Protein AF-A0A9Y2MTI7-F1 (afdb_monomer_lite)

Structure (mmCIF, N/CA/C/O backbone):
data_AF-A0A9Y2MTI7-F1
#
_entry.id   AF-A0A9Y2MTI7-F1
#
loop_
_atom_site.group_PDB
_atom_site.id
_atom_site.type_symbol
_atom_site.label_atom_id
_atom_site.label_alt_id
_atom_site.label_comp_id
_atom_site.label_asym_id
_atom_site.label_entity_id
_atom_site.label_seq_id
_atom_site.pdbx_PDB_ins_code
_atom_site.Cartn_x
_atom_site.Cartn_y
_atom_site.Cartn_z
_atom_site.occupancy
_atom_site.B_iso_or_equiv
_atom_site.auth_seq_id
_atom_site.auth_comp_id
_atom_site.auth_asym_id
_atom_site.auth_atom_id
_atom_site.pdbx_PDB_model_num
ATOM 1 N N . MET A 1 1 ? -3.995 -12.397 24.553 1.00 39.66 1 MET A N 1
ATOM 2 C CA . MET A 1 1 ? -5.142 -13.061 23.900 1.00 39.66 1 MET A CA 1
ATOM 3 C C . MET A 1 1 ? -6.318 -12.110 24.059 1.00 39.66 1 MET A C 1
ATOM 5 O O . MET A 1 1 ? -6.746 -11.915 25.188 1.00 39.66 1 MET A O 1
ATOM 9 N N . ASN A 1 2 ? -6.716 -11.393 23.003 1.00 56.75 2 ASN A N 1
ATOM 10 C CA . ASN A 1 2 ? -7.795 -10.402 23.106 1.00 56.75 2 ASN A CA 1
ATOM 11 C C . ASN A 1 2 ? -9.128 -11.135 23.289 1.00 56.75 2 ASN A C 1
ATOM 13 O O . ASN A 1 2 ? -9.400 -12.092 22.565 1.00 56.75 2 ASN A O 1
ATOM 17 N N . ALA A 1 3 ? -9.915 -10.721 24.282 1.00 67.25 3 ALA A N 1
ATOM 18 C CA . ALA A 1 3 ? -11.252 -11.258 24.501 1.00 67.25 3 ALA A CA 1
ATOM 19 C C . ALA A 1 3 ? -12.142 -10.971 23.276 1.00 67.25 3 ALA A C 1
ATOM 21 O O . ALA A 1 3 ? -11.923 -9.962 22.596 1.00 67.25 3 ALA A O 1
ATOM 22 N N . PRO A 1 4 ? -13.126 -11.837 22.965 1.00 75.06 4 PRO A N 1
ATOM 23 C CA . PRO A 1 4 ? -14.078 -11.547 21.903 1.00 75.06 4 PRO A CA 1
ATOM 24 C C . PRO A 1 4 ? -14.823 -10.255 22.247 1.00 75.06 4 PRO A C 1
ATOM 26 O O . PRO A 1 4 ? -15.429 -10.149 23.310 1.00 75.06 4 PRO A O 1
ATOM 29 N N . VAL A 1 5 ? -14.749 -9.272 21.351 1.00 83.19 5 VAL A N 1
ATOM 30 C CA . VAL A 1 5 ? -15.465 -8.003 21.497 1.00 83.19 5 VAL A CA 1
ATOM 31 C C . VAL A 1 5 ? -16.965 -8.290 21.436 1.00 83.19 5 VAL A C 1
ATOM 33 O O . VAL A 1 5 ? -17.440 -8.900 20.475 1.00 83.19 5 VAL A O 1
ATOM 36 N N . THR A 1 6 ? -17.711 -7.874 22.458 1.00 90.25 6 THR A N 1
ATOM 37 C CA . THR A 1 6 ? -19.165 -8.062 22.515 1.00 90.25 6 THR A CA 1
ATOM 38 C C . THR A 1 6 ? -19.901 -6.899 21.843 1.00 90.25 6 THR A C 1
ATOM 40 O O . THR A 1 6 ? -19.341 -5.823 21.627 1.00 90.25 6 THR A O 1
ATOM 43 N N . GLN A 1 7 ? -21.185 -7.080 21.513 1.00 87.44 7 GLN A N 1
ATOM 44 C CA . GLN A 1 7 ? -21.997 -5.985 20.958 1.00 87.44 7 GLN A CA 1
ATOM 45 C C . GLN A 1 7 ? -22.103 -4.804 21.938 1.00 87.44 7 GLN A C 1
ATOM 47 O O . GLN A 1 7 ? -22.038 -3.651 21.518 1.00 87.44 7 GLN A O 1
ATOM 52 N N . GLN A 1 8 ? -22.189 -5.086 23.243 1.00 88.75 8 GLN A N 1
ATOM 53 C CA . GLN A 1 8 ? -22.227 -4.054 24.282 1.00 88.75 8 GLN A CA 1
ATOM 54 C C . GLN A 1 8 ? -20.936 -3.223 24.303 1.00 88.75 8 GLN A C 1
ATOM 56 O O . GLN A 1 8 ? -20.995 -2.005 24.467 1.00 88.75 8 GLN A O 1
ATOM 61 N N . ASP A 1 9 ? -19.783 -3.855 24.062 1.00 89.38 9 ASP A N 1
ATOM 62 C CA . ASP A 1 9 ? -18.502 -3.149 23.967 1.00 89.38 9 ASP A CA 1
ATOM 63 C C . ASP A 1 9 ? -18.467 -2.205 22.756 1.00 89.38 9 ASP A C 1
ATOM 65 O O . ASP A 1 9 ? -17.992 -1.072 22.858 1.00 89.38 9 ASP A O 1
ATOM 69 N N . LEU A 1 10 ? -19.015 -2.632 21.610 1.00 89.94 10 LEU A N 1
ATOM 70 C CA . LEU A 1 10 ? -19.090 -1.801 20.403 1.00 89.94 10 LEU A CA 1
ATOM 71 C C . LEU A 1 10 ? -20.046 -0.614 20.569 1.00 89.94 10 LEU A C 1
ATOM 73 O O . LEU A 1 10 ? -19.767 0.477 20.072 1.00 89.94 10 LEU A O 1
ATOM 77 N N . GLU A 1 11 ? -21.174 -0.802 21.250 1.00 90.94 11 GLU A N 1
ATOM 78 C CA . GLU A 1 11 ? -22.126 0.274 21.548 1.00 90.94 11 GLU A CA 1
ATOM 79 C C . GLU A 1 11 ? -21.538 1.300 22.521 1.00 90.94 11 GLU A C 1
ATOM 81 O O . GLU A 1 11 ? -21.612 2.504 22.262 1.00 90.94 11 GLU A O 1
ATOM 86 N N . ALA A 1 12 ? -20.877 0.838 23.588 1.00 91.75 12 ALA A N 1
ATOM 87 C CA . ALA A 1 12 ? -20.177 1.707 24.528 1.00 91.75 12 ALA A CA 1
ATOM 88 C C . ALA A 1 12 ? -19.068 2.513 23.833 1.00 91.75 12 ALA A C 1
ATOM 90 O O . ALA A 1 12 ? -18.959 3.725 24.036 1.00 91.75 12 ALA A O 1
ATOM 91 N N . ALA A 1 13 ? -18.286 1.870 22.959 1.00 90.56 13 ALA A N 1
ATOM 92 C CA . ALA A 1 13 ? -17.264 2.544 22.168 1.00 90.56 13 ALA A CA 1
ATOM 93 C C . ALA A 1 13 ? -17.868 3.620 21.251 1.00 90.56 13 ALA A C 1
ATOM 95 O O . ALA A 1 13 ? -17.393 4.753 21.256 1.00 90.56 13 ALA A O 1
ATOM 96 N N . ARG A 1 14 ? -18.952 3.317 20.519 1.00 88.44 14 ARG A N 1
ATOM 97 C CA . ARG A 1 14 ? -19.634 4.305 19.6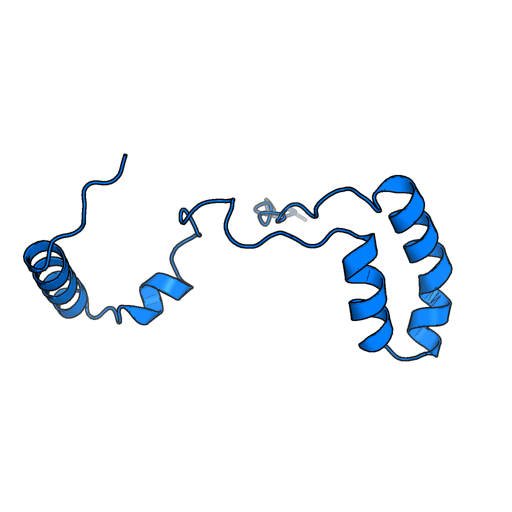58 1.00 88.44 14 ARG A CA 1
ATOM 98 C C . ARG A 1 14 ? -20.116 5.518 20.449 1.00 88.44 14 ARG A C 1
ATOM 100 O O . ARG A 1 14 ? -19.874 6.642 20.022 1.00 88.44 14 ARG A O 1
ATOM 107 N N . LEU A 1 15 ? -20.722 5.303 21.618 1.00 92.31 15 LEU A N 1
ATOM 108 C CA . LEU A 1 15 ? -21.182 6.386 22.492 1.00 92.31 15 LEU A CA 1
ATOM 109 C C . LEU A 1 15 ? -20.024 7.303 22.925 1.00 92.31 15 LEU A C 1
ATOM 111 O O . LEU A 1 15 ? -20.154 8.529 22.905 1.00 92.31 15 LEU A O 1
ATOM 115 N N . LEU A 1 16 ? -18.883 6.717 23.301 1.00 92.62 16 LEU A N 1
ATOM 116 C CA . LEU A 1 16 ? -17.687 7.466 23.694 1.00 92.62 16 LEU A CA 1
ATOM 117 C C . LEU A 1 16 ? -17.127 8.292 22.532 1.00 92.62 16 LEU A C 1
ATOM 119 O O . LEU A 1 16 ? -16.812 9.465 22.723 1.00 92.62 16 LEU A O 1
ATOM 123 N N . LEU A 1 17 ? -17.048 7.716 21.332 1.00 91.88 17 LEU A N 1
ATOM 124 C CA . LEU A 1 17 ? -16.560 8.419 20.142 1.00 91.88 17 LEU A CA 1
ATOM 125 C C . LEU A 1 17 ? -17.476 9.575 19.741 1.00 91.88 17 LEU A C 1
ATOM 127 O O . LEU A 1 17 ? -16.992 10.683 19.512 1.00 91.88 17 LEU A O 1
ATOM 131 N N . SER A 1 18 ? -18.796 9.364 19.774 1.00 89.06 18 SER A N 1
ATOM 132 C CA . SER A 1 18 ? -19.771 10.434 19.544 1.00 89.06 18 SER A CA 1
ATOM 133 C C . SER A 1 18 ? -19.636 11.568 20.561 1.00 89.06 18 SER A C 1
ATOM 135 O O . SER A 1 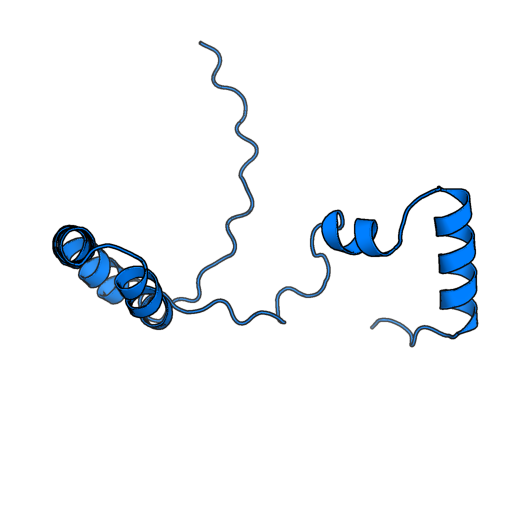18 ? -19.723 12.734 20.187 1.00 89.06 18 SER A O 1
ATOM 137 N N . ARG A 1 19 ? -19.363 11.257 21.837 1.00 90.38 19 ARG A N 1
ATOM 138 C CA . ARG A 1 19 ? -19.126 12.277 22.872 1.00 90.38 19 ARG A CA 1
ATOM 139 C C . ARG A 1 19 ? -17.852 13.086 22.622 1.00 90.38 19 ARG A C 1
ATOM 141 O O . ARG A 1 19 ? -17.804 14.262 22.969 1.00 90.38 19 ARG A O 1
ATOM 148 N N . LEU A 1 20 ? -16.826 12.456 22.060 1.00 89.50 20 LEU A N 1
ATOM 149 C CA . LEU A 1 20 ? -15.560 13.105 21.722 1.00 89.50 20 LEU A CA 1
ATOM 150 C C . LEU A 1 20 ? -15.622 13.876 20.394 1.00 89.50 20 LEU A C 1
ATOM 152 O O . LEU A 1 20 ? -14.689 14.614 20.093 1.00 89.50 20 LEU A O 1
ATOM 156 N N . GLY A 1 21 ? -16.699 13.723 19.614 1.00 88.75 21 GLY A N 1
ATOM 157 C CA . GLY A 1 21 ? -16.813 14.314 18.279 1.00 88.75 21 GLY A CA 1
ATOM 158 C C . GLY A 1 21 ? -15.822 13.718 17.277 1.00 88.75 21 GLY A C 1
ATOM 159 O O . GLY A 1 21 ? -15.435 14.398 16.333 1.00 88.75 21 GLY A O 1
ATOM 160 N N . VAL A 1 22 ? -15.380 12.478 17.509 1.00 86.62 22 VAL A N 1
ATOM 161 C CA . VAL A 1 22 ? -14.414 11.772 16.661 1.00 86.62 22 VAL A CA 1
ATOM 162 C C . VAL A 1 22 ? -15.170 10.787 15.785 1.00 86.62 22 VAL A C 1
ATOM 164 O O . VAL A 1 22 ? -15.899 9.934 16.301 1.00 86.62 22 VAL A O 1
ATOM 167 N N . ASP A 1 23 ? -14.986 10.882 14.469 1.00 81.75 23 ASP A N 1
ATOM 168 C CA . ASP A 1 23 ? -15.501 9.868 13.561 1.00 81.75 23 ASP A CA 1
ATOM 169 C C . ASP A 1 23 ? -14.675 8.575 13.718 1.00 81.75 23 ASP A C 1
ATOM 171 O O . ASP A 1 23 ? -13.441 8.625 13.770 1.00 81.75 23 ASP A O 1
ATOM 175 N N . PRO A 1 24 ? -15.303 7.392 13.822 1.00 79.31 24 PRO A N 1
ATOM 176 C CA . PRO A 1 24 ? -14.567 6.135 13.938 1.00 79.31 24 PRO A CA 1
ATOM 177 C C . PRO A 1 24 ? -13.607 5.880 12.763 1.00 79.31 24 PRO A C 1
ATOM 179 O O . PRO A 1 24 ? -12.595 5.206 12.959 1.00 79.31 24 PRO A O 1
ATOM 182 N N . ALA A 1 25 ? -13.871 6.417 11.566 1.00 76.56 25 ALA A N 1
ATOM 183 C CA . ALA A 1 25 ? -12.955 6.329 10.431 1.00 76.56 25 ALA A CA 1
ATOM 184 C C . ALA A 1 25 ? -11.651 7.106 10.678 1.00 76.56 25 ALA A C 1
ATOM 186 O O . ALA A 1 25 ? -10.579 6.647 10.275 1.00 76.56 25 ALA A O 1
ATOM 187 N N . ASP A 1 26 ? -11.709 8.217 11.416 1.00 75.69 26 ASP A N 1
ATOM 188 C CA . ASP A 1 26 ? -10.527 9.017 11.747 1.00 75.69 26 ASP A CA 1
ATOM 189 C C . ASP A 1 26 ? -9.580 8.267 12.689 1.00 75.69 26 ASP A C 1
ATOM 191 O O . ASP A 1 26 ? -8.360 8.420 12.601 1.00 75.69 26 ASP A O 1
ATOM 195 N N . LEU A 1 27 ? -10.097 7.384 13.550 1.00 72.81 27 LEU A N 1
ATOM 196 C CA . LEU A 1 27 ? -9.255 6.535 14.397 1.00 72.81 27 LEU A CA 1
ATOM 197 C C . LEU A 1 27 ? -8.434 5.528 13.595 1.00 72.81 27 LEU A C 1
ATOM 199 O O . LEU A 1 27 ? -7.308 5.230 13.980 1.00 72.81 27 LEU A O 1
ATOM 203 N N . VAL A 1 28 ? -8.959 5.024 12.478 1.00 73.19 28 VAL A N 1
ATOM 204 C CA . VAL A 1 28 ? -8.231 4.087 11.607 1.00 73.19 28 VAL A CA 1
ATOM 205 C C . VAL A 1 28 ? -7.091 4.800 10.875 1.00 73.19 28 VAL A C 1
ATOM 207 O O . VAL A 1 28 ? -6.040 4.209 10.638 1.00 73.19 28 VAL A O 1
ATOM 210 N N . ILE A 1 29 ? -7.274 6.086 10.564 1.00 61.84 29 ILE A N 1
ATOM 211 C CA . ILE A 1 29 ? -6.259 6.930 9.921 1.00 61.84 29 ILE A CA 1
ATOM 212 C C . ILE A 1 29 ? -5.190 7.371 10.934 1.00 61.84 29 ILE A C 1
ATOM 214 O O . ILE A 1 29 ? -4.007 7.447 10.596 1.00 61.84 29 ILE A O 1
ATOM 218 N N . THR A 1 30 ? -5.599 7.658 12.173 1.00 56.41 30 THR A N 1
ATOM 219 C CA . THR A 1 30 ? -4.742 8.290 13.192 1.00 56.41 30 THR A CA 1
ATOM 220 C C . THR A 1 30 ? -4.080 7.290 14.136 1.00 56.41 30 THR A C 1
ATOM 222 O O . THR A 1 30 ? -3.052 7.612 14.735 1.00 56.41 30 THR A O 1
ATOM 225 N N . ALA A 1 31 ? -4.616 6.075 14.276 1.00 50.12 31 ALA A N 1
ATOM 226 C CA . ALA A 1 31 ? -3.953 5.031 15.039 1.00 50.12 31 ALA A CA 1
ATOM 227 C C . ALA A 1 31 ? -2.616 4.690 14.356 1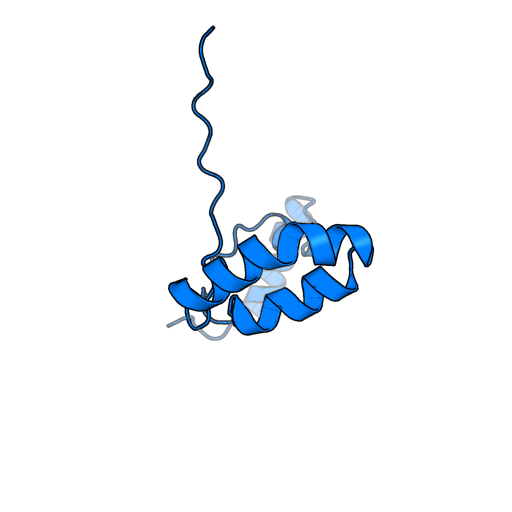.00 50.12 31 ALA A C 1
ATOM 229 O O . ALA A 1 31 ? -2.602 4.223 13.211 1.00 50.12 31 ALA A O 1
ATOM 230 N N . PRO A 1 32 ? -1.465 4.857 15.040 1.00 46.34 32 PRO A N 1
ATOM 231 C CA . PRO A 1 32 ? -0.299 4.079 14.673 1.00 46.34 32 PRO A CA 1
ATOM 232 C C . PRO A 1 32 ? -0.760 2.627 14.739 1.00 46.34 32 PRO A C 1
ATOM 234 O O . PRO A 1 32 ? -1.302 2.214 15.759 1.00 46.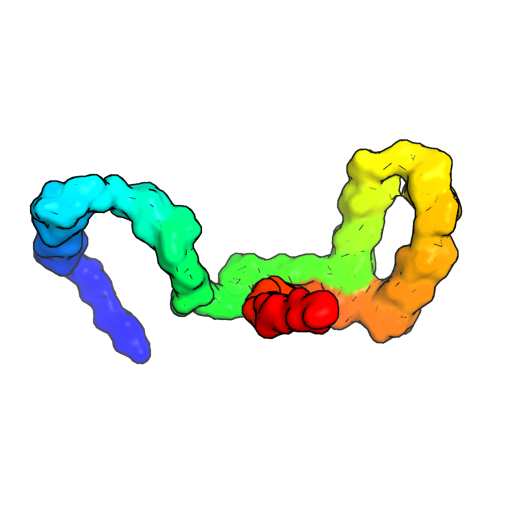34 32 PRO A O 1
ATOM 237 N N . ALA A 1 33 ? -0.614 1.891 13.642 1.00 47.12 33 ALA A N 1
ATOM 238 C CA . ALA A 1 33 ? -0.942 0.479 13.575 1.00 47.12 33 ALA A CA 1
ATOM 239 C C . ALA A 1 33 ? -0.182 -0.311 14.665 1.00 47.12 33 ALA A C 1
ATOM 241 O O . ALA A 1 33 ? 0.891 -0.852 14.426 1.00 47.12 33 ALA A O 1
ATOM 242 N N . GLU A 1 34 ? -0.740 -0.365 15.873 1.00 46.19 34 GLU A N 1
ATOM 243 C CA . GLU A 1 34 ? -0.565 -1.453 16.837 1.00 46.19 34 GLU A CA 1
ATOM 244 C C . GLU A 1 34 ? -1.432 -2.657 16.432 1.00 46.19 34 GLU A C 1
ATOM 246 O O . GLU A 1 3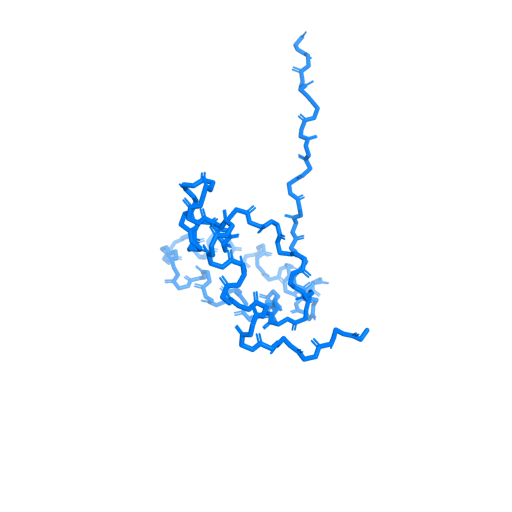4 ? -1.339 -3.732 17.021 1.00 46.19 34 GLU A O 1
ATOM 251 N N . ALA A 1 35 ? -2.224 -2.511 15.364 1.00 44.88 35 ALA A N 1
ATOM 252 C CA . ALA A 1 35 ? -2.774 -3.616 14.603 1.00 44.88 35 ALA A CA 1
ATOM 253 C C . ALA A 1 35 ? -1.623 -4.408 13.959 1.00 44.88 35 ALA A C 1
ATOM 255 O O . ALA A 1 35 ? -1.104 -4.029 12.914 1.00 44.88 35 ALA A O 1
ATOM 256 N N . ALA A 1 36 ? -1.220 -5.471 14.656 1.00 45.12 36 ALA A N 1
ATOM 257 C CA . ALA A 1 36 ? -0.530 -6.666 14.178 1.00 45.12 36 ALA A CA 1
ATOM 258 C C . ALA A 1 36 ? 0.499 -6.455 13.037 1.00 45.12 36 ALA A C 1
ATOM 260 O O . ALA A 1 36 ? 0.110 -6.330 11.875 1.00 45.12 36 ALA A O 1
ATOM 261 N N . PRO A 1 37 ? 1.817 -6.550 13.301 1.00 48.00 37 PRO A N 1
ATOM 262 C CA . PRO A 1 37 ? 2.858 -6.437 12.269 1.00 48.00 37 PRO A CA 1
ATOM 263 C C . PRO A 1 37 ? 2.849 -7.549 11.191 1.00 48.00 37 PRO A C 1
ATOM 265 O O . PRO A 1 37 ? 3.787 -7.630 10.403 1.00 48.00 37 PRO A O 1
ATOM 268 N N . GLU A 1 38 ? 1.819 -8.397 11.121 1.00 50.69 38 GLU A N 1
ATOM 269 C CA . GLU A 1 38 ? 1.781 -9.602 10.283 1.00 50.69 38 GLU A CA 1
ATOM 270 C C . GLU A 1 38 ? 0.836 -9.539 9.071 1.00 50.69 38 GLU A C 1
ATOM 272 O O . GLU A 1 38 ? 0.913 -10.417 8.217 1.00 50.69 38 GLU A O 1
ATOM 277 N N . GLN A 1 39 ? -0.053 -8.545 8.951 1.00 51.16 39 GLN A N 1
ATOM 278 C CA . GLN A 1 39 ? -1.179 -8.672 8.004 1.00 51.16 39 GLN A CA 1
ATOM 279 C C . GLN A 1 39 ? -0.983 -8.053 6.618 1.00 51.16 39 GLN A C 1
ATOM 281 O O . GLN A 1 39 ? -1.704 -8.431 5.699 1.00 51.16 39 GLN A O 1
ATOM 286 N N . TRP A 1 40 ? 0.008 -7.183 6.417 1.00 53.41 40 TRP A N 1
ATOM 287 C CA . TRP A 1 40 ? 0.453 -6.862 5.060 1.00 53.41 40 TRP A CA 1
ATOM 288 C C . TRP A 1 40 ? 1.779 -7.572 4.812 1.00 53.41 40 TRP A C 1
ATOM 290 O O . TRP A 1 40 ? 2.786 -7.151 5.392 1.00 53.41 40 TRP A O 1
ATOM 300 N N . PRO A 1 41 ? 1.822 -8.641 3.992 1.00 64.81 41 PRO A N 1
ATOM 301 C CA . PRO A 1 41 ? 3.094 -9.198 3.574 1.00 64.81 41 PRO A CA 1
ATOM 302 C C . PRO A 1 41 ? 3.821 -8.100 2.800 1.00 64.81 41 PRO A C 1
ATOM 304 O O . PRO A 1 41 ? 3.451 -7.758 1.679 1.00 64.81 41 PRO A O 1
ATOM 307 N N . MET A 1 42 ? 4.810 -7.479 3.444 1.00 73.44 42 MET A N 1
ATOM 308 C CA . MET A 1 42 ? 5.664 -6.512 2.772 1.00 73.44 42 MET A CA 1
ATOM 309 C C . MET A 1 42 ? 6.336 -7.228 1.602 1.00 73.44 42 MET A C 1
ATOM 311 O O . MET A 1 42 ? 6.974 -8.263 1.840 1.00 73.44 42 MET A O 1
ATOM 315 N N . PRO A 1 43 ? 6.193 -6.708 0.370 1.00 81.25 43 PRO A N 1
ATOM 316 C CA . PRO A 1 43 ? 6.804 -7.332 -0.785 1.00 81.25 43 PRO A CA 1
ATOM 317 C C . PRO A 1 43 ? 8.321 -7.348 -0.610 1.00 81.25 43 PRO A C 1
ATOM 319 O O . PRO A 1 43 ? 8.924 -6.509 0.074 1.00 81.25 43 PRO A O 1
ATOM 322 N N . THR A 1 44 ? 8.945 -8.338 -1.220 1.00 90.19 44 THR A N 1
ATOM 323 C CA . THR A 1 44 ? 10.394 -8.384 -1.373 1.00 90.19 44 THR A CA 1
ATOM 324 C C . THR A 1 44 ? 10.856 -7.358 -2.409 1.00 90.19 44 THR A C 1
ATOM 326 O O . THR A 1 44 ? 10.067 -6.845 -3.208 1.00 90.19 44 THR A O 1
ATOM 329 N N . ILE A 1 45 ? 12.154 -7.041 -2.420 1.00 89.50 45 ILE A N 1
ATOM 330 C CA . ILE A 1 45 ? 12.721 -6.160 -3.454 1.00 89.50 45 ILE A CA 1
ATOM 331 C C . ILE A 1 45 ? 12.523 -6.759 -4.850 1.00 89.50 45 ILE A C 1
ATOM 333 O O . ILE A 1 45 ? 12.172 -6.020 -5.770 1.00 89.50 45 ILE A O 1
ATOM 337 N N . ARG A 1 46 ? 12.631 -8.086 -4.992 1.00 90.31 46 ARG A N 1
ATOM 338 C CA . ARG A 1 46 ? 12.386 -8.785 -6.260 1.00 90.31 46 ARG A CA 1
ATOM 339 C C . ARG A 1 46 ? 10.955 -8.603 -6.774 1.00 90.31 46 ARG A C 1
ATOM 341 O O . ARG A 1 46 ? 10.759 -8.366 -7.960 1.00 90.31 46 ARG A O 1
ATOM 348 N N . GLU A 1 47 ? 9.960 -8.673 -5.894 1.00 90.06 47 GLU A N 1
ATOM 349 C CA . GLU A 1 47 ? 8.551 -8.475 -6.269 1.00 90.06 47 GLU A CA 1
ATOM 350 C C . GLU A 1 47 ? 8.224 -7.005 -6.572 1.00 90.06 47 GLU A C 1
ATOM 352 O O . GLU A 1 47 ? 7.331 -6.716 -7.367 1.00 90.06 47 GLU A O 1
ATOM 357 N N . TRP A 1 48 ? 8.945 -6.062 -5.959 1.00 90.50 48 TRP A N 1
ATOM 358 C CA . TRP A 1 48 ? 8.648 -4.632 -6.066 1.00 90.50 48 TRP A CA 1
ATOM 359 C C . TRP A 1 48 ? 9.313 -3.929 -7.254 1.00 90.50 48 TRP A C 1
ATOM 361 O O . TRP A 1 48 ? 8.717 -3.024 -7.838 1.00 90.50 48 TRP A O 1
ATOM 371 N N . ILE A 1 49 ? 10.524 -4.341 -7.646 1.00 91.12 49 ILE A N 1
ATOM 372 C CA . ILE A 1 49 ? 11.238 -3.781 -8.807 1.00 91.12 49 ILE A CA 1
ATOM 373 C C . ILE A 1 49 ? 10.375 -3.748 -10.084 1.00 91.12 49 ILE A C 1
ATOM 375 O O . ILE A 1 49 ? 10.298 -2.672 -10.682 1.00 91.12 49 ILE A O 1
ATOM 379 N N . PRO A 1 50 ? 9.684 -4.829 -10.511 1.00 91.31 50 PRO A N 1
ATOM 380 C CA . PRO A 1 50 ? 8.869 -4.779 -11.728 1.00 91.31 50 PRO A CA 1
ATOM 381 C C . PRO A 1 50 ? 7.683 -3.811 -11.610 1.00 91.31 50 PRO A C 1
ATOM 383 O O . PRO A 1 50 ? 7.314 -3.178 -12.599 1.00 91.31 50 PRO A O 1
ATOM 386 N N . VAL A 1 51 ? 7.123 -3.637 -10.407 1.00 92.50 51 VAL A N 1
ATOM 387 C CA . VAL A 1 51 ? 6.043 -2.670 -10.155 1.00 92.50 51 VAL A CA 1
ATOM 388 C C . VAL A 1 51 ? 6.554 -1.244 -10.348 1.00 92.50 51 VAL A C 1
ATOM 390 O O . VAL A 1 51 ? 5.956 -0.470 -11.090 1.00 92.50 51 VAL A O 1
ATOM 393 N N . VAL A 1 52 ? 7.691 -0.895 -9.738 1.00 90.62 52 VAL A N 1
ATOM 394 C CA . VAL A 1 52 ? 8.280 0.450 -9.868 1.00 90.62 52 VAL A CA 1
ATOM 395 C C . VAL A 1 52 ? 8.750 0.717 -11.296 1.00 90.62 52 VAL A C 1
ATOM 397 O O . VAL A 1 52 ? 8.534 1.813 -11.809 1.00 90.62 52 VAL A O 1
ATOM 400 N N . ALA A 1 53 ? 9.340 -0.278 -11.960 1.00 91.00 53 ALA A N 1
ATOM 401 C CA . ALA A 1 53 ? 9.777 -0.165 -13.347 1.00 91.00 53 ALA A CA 1
ATOM 402 C C . ALA A 1 53 ? 8.616 0.156 -14.302 1.00 91.00 53 ALA A C 1
ATOM 404 O O . ALA A 1 53 ? 8.801 0.945 -15.225 1.00 91.00 53 ALA A O 1
ATOM 405 N N . GLY A 1 54 ? 7.422 -0.397 -14.056 1.00 91.69 54 GLY A N 1
ATOM 406 C CA . GLY A 1 54 ? 6.216 -0.108 -14.838 1.00 91.69 54 GLY A CA 1
ATOM 407 C C . GLY A 1 54 ? 5.588 1.266 -14.571 1.00 91.69 54 GLY A C 1
ATOM 408 O O . GLY A 1 54 ? 4.819 1.750 -15.396 1.00 91.69 54 GLY A O 1
ATOM 409 N N . LEU A 1 55 ? 5.906 1.902 -13.439 1.00 94.12 55 LEU A N 1
ATOM 410 C CA . LEU A 1 55 ? 5.382 3.224 -13.067 1.00 94.12 55 LEU A CA 1
ATOM 411 C C . LEU A 1 55 ? 6.241 4.385 -13.581 1.00 94.12 55 LEU A C 1
ATOM 413 O O . LEU A 1 55 ? 5.773 5.523 -13.629 1.00 94.12 55 LEU A O 1
ATOM 417 N N . VAL A 1 56 ? 7.501 4.126 -13.929 1.00 92.50 56 VAL A N 1
ATOM 418 C CA . VAL A 1 56 ? 8.431 5.147 -14.421 1.00 92.50 56 VAL A CA 1
ATOM 419 C C . VAL A 1 56 ? 8.552 5.103 -15.943 1.00 92.50 56 VAL A C 1
ATOM 421 O O . VAL A 1 56 ? 8.183 4.130 -16.596 1.00 92.50 56 VAL A O 1
ATOM 424 N N . SER A 1 57 ? 9.101 6.168 -16.535 1.00 94.62 57 SER A N 1
ATOM 425 C CA . SER A 1 57 ? 9.384 6.165 -17.972 1.00 94.62 57 SER A CA 1
ATOM 426 C C . SER A 1 57 ? 10.419 5.083 -18.335 1.00 94.62 57 SER A C 1
ATOM 428 O O . SER A 1 57 ? 11.306 4.801 -17.521 1.00 94.62 57 SER A O 1
ATOM 430 N N . PRO A 1 58 ? 10.408 4.544 -19.570 1.00 91.12 58 PRO A N 1
ATOM 431 C CA . PRO A 1 58 ? 11.413 3.574 -20.012 1.00 91.12 58 PRO A CA 1
ATOM 432 C C . PRO A 1 58 ? 12.852 4.092 -19.877 1.00 91.12 58 PRO A C 1
ATOM 434 O O . PRO A 1 58 ? 13.749 3.343 -19.498 1.00 91.12 58 PRO A O 1
ATOM 437 N N . SER A 1 59 ? 13.071 5.392 -20.117 1.00 92.06 59 SER A N 1
ATOM 438 C CA . SER A 1 59 ? 14.383 6.023 -19.930 1.00 92.06 59 SER A CA 1
ATOM 439 C C . SER A 1 59 ? 14.813 6.011 -18.462 1.00 92.06 59 SER A C 1
ATOM 441 O O . SER A 1 59 ? 15.969 5.725 -18.165 1.00 92.06 59 SER A O 1
ATOM 443 N N . THR A 1 60 ? 13.895 6.295 -17.535 1.00 91.44 60 THR A N 1
ATOM 444 C CA . THR A 1 60 ? 14.167 6.269 -16.090 1.00 91.44 60 THR A CA 1
ATOM 445 C C . THR A 1 60 ? 14.438 4.847 -15.607 1.00 91.44 60 THR A C 1
ATOM 447 O O . THR A 1 60 ? 15.397 4.632 -14.867 1.00 91.44 60 THR A O 1
ATOM 450 N N . ALA A 1 61 ? 13.650 3.870 -16.064 1.00 91.31 61 ALA A N 1
ATOM 451 C CA . ALA A 1 61 ? 13.878 2.461 -15.760 1.00 91.31 61 ALA A CA 1
ATOM 452 C C . ALA A 1 61 ? 15.261 1.998 -16.247 1.00 91.31 61 ALA A C 1
ATOM 454 O O . ALA A 1 61 ? 15.996 1.355 -15.498 1.00 91.31 61 ALA A O 1
ATOM 455 N N . ALA A 1 62 ? 15.661 2.392 -17.461 1.00 90.88 62 ALA A N 1
ATOM 456 C CA . ALA A 1 62 ? 16.973 2.060 -18.011 1.00 90.88 62 ALA A CA 1
ATOM 457 C C . ALA A 1 62 ? 18.120 2.682 -17.197 1.00 90.88 62 ALA A C 1
ATOM 459 O O . ALA A 1 62 ? 19.103 2.004 -16.899 1.00 90.88 62 ALA A O 1
ATOM 460 N N . SER A 1 63 ? 17.988 3.948 -16.782 1.00 95.19 63 SER A N 1
ATOM 461 C CA . SER A 1 63 ? 18.998 4.620 -15.954 1.00 95.19 63 SER A CA 1
ATOM 462 C C . SER A 1 63 ? 19.160 3.978 -14.572 1.00 95.19 63 SER A C 1
ATOM 464 O O . SER A 1 63 ? 20.279 3.875 -14.072 1.00 95.19 63 SER A O 1
ATOM 466 N N . TYR A 1 64 ? 18.064 3.528 -13.955 1.00 92.06 64 TYR A N 1
ATOM 467 C CA . TYR A 1 64 ? 18.083 2.933 -12.614 1.00 92.06 64 TYR A CA 1
ATOM 468 C C . TYR A 1 64 ? 18.324 1.418 -12.599 1.00 92.06 64 TYR A C 1
ATOM 470 O O . TYR A 1 64 ? 18.631 0.873 -11.538 1.00 92.06 64 TYR A O 1
ATOM 478 N N . GLY A 1 65 ? 18.274 0.739 -13.750 1.00 91.12 65 GLY A N 1
ATOM 479 C CA . GLY A 1 65 ? 18.393 -0.720 -13.840 1.00 91.12 65 GLY A CA 1
ATOM 480 C C . GLY A 1 65 ? 19.652 -1.289 -13.175 1.00 91.12 65 GLY A C 1
ATOM 481 O O . GLY A 1 65 ? 19.574 -2.280 -12.456 1.00 91.12 65 GLY A O 1
ATOM 482 N N . SER A 1 66 ? 20.803 -0.620 -13.309 1.00 92.69 66 SER A N 1
ATOM 483 C CA . SER A 1 66 ? 22.049 -1.037 -12.636 1.00 92.69 66 SER A CA 1
ATOM 484 C C . SER A 1 66 ? 21.927 -1.038 -11.104 1.00 92.69 66 SER A C 1
ATOM 486 O O . SER A 1 66 ? 22.453 -1.927 -10.434 1.00 92.69 66 SER A O 1
ATOM 48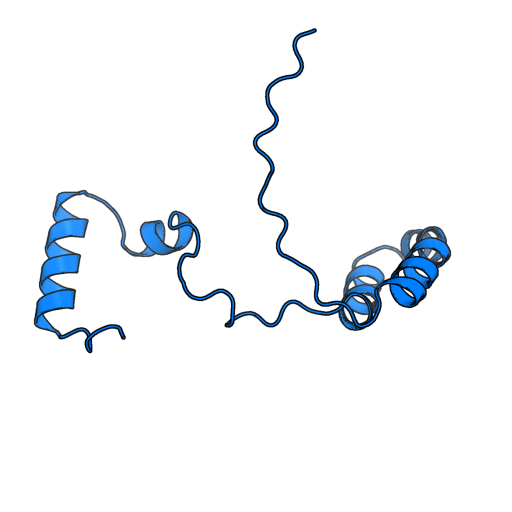8 N N . TYR A 1 67 ? 21.198 -0.073 -10.536 1.00 91.56 67 TYR A N 1
ATOM 489 C CA . TYR A 1 67 ? 20.953 -0.004 -9.095 1.00 91.56 67 TYR A CA 1
ATOM 490 C C . TYR A 1 67 ? 19.936 -1.049 -8.639 1.00 91.56 67 TYR A C 1
ATOM 492 O O . TYR A 1 67 ? 20.146 -1.675 -7.602 1.00 91.56 67 TYR A O 1
ATOM 500 N N . TRP A 1 68 ? 18.874 -1.278 -9.415 1.00 93.12 68 TRP A N 1
ATOM 501 C CA . TRP A 1 68 ? 17.891 -2.322 -9.115 1.00 93.12 68 TRP A CA 1
ATOM 502 C C . TRP A 1 68 ? 18.508 -3.719 -9.146 1.00 93.12 68 TRP A C 1
ATOM 504 O O . TRP A 1 68 ? 18.286 -4.480 -8.213 1.00 93.12 68 TRP A O 1
ATOM 514 N N . ASN A 1 69 ? 19.382 -4.010 -10.113 1.00 92.25 69 ASN A N 1
ATOM 515 C CA . ASN A 1 69 ? 20.090 -5.292 -10.182 1.00 92.25 69 ASN A CA 1
ATOM 516 C C . ASN A 1 69 ? 20.984 -5.529 -8.955 1.00 92.25 69 ASN A C 1
ATOM 518 O O . ASN A 1 69 ? 21.040 -6.637 -8.428 1.00 92.25 69 ASN A O 1
ATOM 522 N N . LYS A 1 70 ? 21.671 -4.488 -8.464 1.00 92.88 70 LYS A N 1
ATOM 523 C CA . LYS A 1 70 ? 22.466 -4.581 -7.227 1.00 92.88 70 LYS A CA 1
ATOM 524 C C . LYS A 1 70 ? 21.580 -4.807 -6.004 1.00 92.88 70 LYS A C 1
ATOM 526 O O . LYS A 1 70 ? 21.889 -5.657 -5.177 1.00 92.88 70 LYS A O 1
ATOM 531 N N . ALA A 1 71 ? 20.473 -4.071 -5.912 1.00 88.31 71 ALA A N 1
ATOM 532 C CA . ALA A 1 71 ? 19.525 -4.212 -4.815 1.00 88.31 71 ALA A CA 1
ATOM 533 C C . ALA A 1 71 ? 18.864 -5.600 -4.797 1.00 88.31 71 ALA A C 1
ATOM 535 O O . ALA A 1 71 ? 18.660 -6.165 -3.726 1.00 88.31 71 ALA A O 1
ATOM 536 N N . GLU A 1 72 ? 18.567 -6.171 -5.965 1.00 90.69 72 GLU A N 1
ATOM 537 C CA . GLU A 1 72 ? 18.044 -7.530 -6.087 1.00 90.69 72 GLU A CA 1
ATOM 538 C C . GLU A 1 72 ? 19.090 -8.586 -5.704 1.00 90.69 72 GLU A C 1
ATOM 540 O O . GLU A 1 72 ? 18.762 -9.541 -5.003 1.00 90.69 72 GLU A O 1
ATOM 545 N N . ALA A 1 73 ? 20.353 -8.402 -6.095 1.00 91.12 73 ALA A N 1
ATOM 546 C CA . ALA A 1 73 ? 21.429 -9.324 -5.735 1.00 91.12 73 ALA A CA 1
ATOM 547 C C . ALA A 1 73 ? 21.707 -9.353 -4.220 1.00 91.12 73 ALA A C 1
ATOM 549 O O . ALA A 1 73 ? 21.978 -10.415 -3.666 1.00 91.12 73 ALA A O 1
ATOM 550 N N . GLU A 1 74 ? 21.641 -8.201 -3.546 1.00 91.31 74 GLU A N 1
ATOM 551 C CA . GLU A 1 74 ? 21.971 -8.093 -2.119 1.00 91.31 74 GLU A CA 1
ATOM 552 C C . GLU A 1 74 ? 20.763 -8.335 -1.198 1.00 91.31 74 GLU A C 1
ATOM 554 O O . GLU A 1 74 ? 20.901 -8.888 -0.104 1.00 91.31 74 GLU A O 1
ATOM 559 N N . TRP A 1 75 ? 19.562 -7.938 -1.628 1.00 88.88 75 TRP A N 1
ATOM 560 C CA . TRP A 1 75 ? 18.363 -7.927 -0.785 1.00 88.88 75 TRP A CA 1
ATOM 561 C C . TRP A 1 75 ? 17.107 -8.478 -1.472 1.00 88.88 75 TRP A C 1
ATOM 563 O O . TRP A 1 75 ? 16.010 -8.302 -0.943 1.00 88.88 75 TRP A O 1
ATOM 573 N N . GLY A 1 76 ? 17.236 -9.152 -2.617 1.00 83.88 76 GLY A N 1
ATOM 574 C CA . GLY A 1 76 ? 16.106 -9.605 -3.434 1.00 83.88 76 GLY A CA 1
ATOM 575 C C . GLY A 1 76 ? 15.075 -10.435 -2.678 1.00 83.88 76 GLY A C 1
ATOM 576 O O . GLY A 1 76 ? 13.888 -10.210 -2.874 1.00 83.88 76 GLY A O 1
ATOM 577 N N . ASP A 1 77 ? 15.515 -11.313 -1.772 1.00 85.12 77 ASP A N 1
ATOM 578 C CA . ASP A 1 77 ? 14.652 -12.177 -0.948 1.00 85.12 77 ASP A CA 1
ATOM 579 C C . ASP A 1 77 ? 14.320 -11.576 0.433 1.00 85.12 77 ASP A C 1
ATOM 581 O O . ASP A 1 77 ? 13.549 -12.138 1.217 1.00 85.12 77 ASP A O 1
ATOM 585 N N . ARG A 1 78 ? 14.893 -10.413 0.765 1.00 83.44 78 ARG A N 1
ATOM 586 C CA . ARG A 1 78 ? 14.651 -9.741 2.042 1.00 83.44 78 ARG A CA 1
ATOM 587 C C . ARG A 1 78 ? 13.326 -8.987 1.970 1.00 83.44 78 ARG A C 1
ATOM 589 O O . ARG A 1 78 ? 13.135 -8.118 1.120 1.00 83.44 78 ARG A O 1
ATOM 596 N N . ARG A 1 79 ? 12.419 -9.270 2.908 1.00 77.94 79 ARG A N 1
ATOM 597 C CA . ARG A 1 79 ? 11.184 -8.486 3.063 1.00 77.94 79 ARG A CA 1
ATOM 598 C C . ARG A 1 79 ? 11.518 -7.043 3.417 1.00 77.94 79 ARG A C 1
ATOM 600 O O . ARG A 1 79 ? 12.338 -6.795 4.308 1.00 77.94 79 ARG A O 1
ATOM 607 N N . MET A 1 80 ? 10.863 -6.097 2.748 1.00 76.88 80 MET A N 1
ATOM 608 C CA . MET A 1 80 ? 11.023 -4.686 3.082 1.00 76.88 80 MET A CA 1
ATOM 609 C C . MET A 1 80 ? 10.502 -4.426 4.492 1.00 76.88 80 MET A C 1
ATOM 611 O O . MET A 1 80 ? 9.364 -4.744 4.827 1.00 76.88 80 MET A O 1
ATOM 615 N N . ALA A 1 81 ? 11.341 -3.841 5.341 1.00 69.62 81 ALA A N 1
ATOM 616 C CA . ALA A 1 81 ? 10.888 -3.371 6.638 1.00 69.62 81 ALA A CA 1
ATOM 617 C C . ALA A 1 81 ? 10.200 -2.014 6.466 1.00 69.62 81 ALA A C 1
ATOM 619 O O . ALA A 1 81 ? 10.726 -1.124 5.794 1.00 69.62 81 ALA A O 1
ATOM 620 N N . ARG A 1 82 ? 9.053 -1.819 7.126 1.00 60.91 82 ARG A N 1
ATOM 621 C CA . ARG A 1 82 ? 8.454 -0.489 7.270 1.00 60.91 82 ARG A CA 1
ATOM 622 C C . ARG A 1 82 ? 9.454 0.403 8.010 1.00 60.91 82 ARG A C 1
ATOM 624 O O . ARG A 1 82 ? 9.653 0.243 9.214 1.00 60.91 82 ARG A O 1
ATOM 631 N N . SER A 1 83 ? 10.066 1.363 7.322 1.00 62.28 83 SER A N 1
ATOM 632 C CA . SER A 1 83 ? 10.879 2.376 7.990 1.00 62.28 83 SER A CA 1
ATOM 633 C C . SER A 1 83 ? 9.955 3.278 8.808 1.00 62.28 83 SER A C 1
ATOM 635 O O . SER A 1 83 ? 9.184 4.060 8.249 1.00 62.28 83 SER A O 1
ATOM 637 N N . ARG A 1 84 ? 10.004 3.184 10.140 1.00 53.97 84 ARG A N 1
ATOM 638 C CA . ARG A 1 84 ? 9.404 4.213 10.995 1.00 53.97 84 ARG A CA 1
ATOM 639 C C . ARG A 1 84 ? 10.168 5.515 10.740 1.00 53.97 84 ARG A C 1
ATOM 641 O O . ARG A 1 84 ? 11.398 5.471 10.806 1.00 53.97 84 ARG A O 1
ATOM 648 N N . PRO A 1 85 ? 9.508 6.657 10.481 1.00 53.56 85 PRO A N 1
ATOM 649 C CA . PRO A 1 85 ? 10.226 7.914 10.344 1.00 53.56 85 PRO A CA 1
ATOM 650 C C . PRO A 1 85 ? 11.024 8.157 11.628 1.00 53.56 85 PRO A C 1
ATOM 652 O O . PRO A 1 85 ? 10.465 8.280 12.724 1.00 53.56 85 PRO A O 1
ATOM 655 N N . ALA A 1 86 ? 12.352 8.162 11.505 1.00 55.50 86 ALA A N 1
ATOM 656 C CA . ALA A 1 86 ? 13.215 8.616 12.574 1.00 55.50 86 ALA A CA 1
ATOM 657 C C . ALA A 1 86 ? 12.882 10.092 12.781 1.00 55.50 86 ALA A C 1
ATOM 659 O O . ALA A 1 86 ? 12.986 10.885 11.848 1.00 55.50 86 ALA A O 1
ATOM 660 N N . ARG A 1 87 ? 12.425 10.454 13.986 1.00 52.56 87 ARG A N 1
ATOM 661 C CA . ARG A 1 87 ? 12.220 11.852 14.376 1.00 52.56 87 ARG A CA 1
ATOM 662 C C . ARG A 1 87 ? 13.546 12.565 14.139 1.00 52.56 87 ARG A C 1
ATOM 664 O O . ARG A 1 87 ? 14.471 12.397 14.933 1.00 52.56 87 ARG A O 1
ATOM 671 N N . SER A 1 88 ? 13.650 13.304 13.040 1.00 55.16 88 SER A N 1
ATOM 672 C CA . SER A 1 88 ? 14.810 14.126 12.739 1.00 55.16 88 SER A CA 1
ATOM 673 C C . SER A 1 88 ? 14.952 15.105 13.898 1.00 55.16 88 SER A C 1
ATOM 675 O O . SER A 1 88 ? 14.150 16.029 14.045 1.00 55.16 88 SER A O 1
ATOM 677 N N . ARG A 1 89 ? 15.911 14.863 14.797 1.00 53.31 89 ARG A N 1
ATOM 678 C CA . ARG A 1 89 ? 16.307 15.888 15.762 1.00 53.31 89 ARG A CA 1
ATOM 679 C C . ARG A 1 89 ? 16.887 17.006 14.911 1.00 53.31 89 ARG A C 1
ATOM 681 O O . ARG A 1 89 ? 17.806 16.749 14.140 1.00 53.31 89 ARG A O 1
ATOM 688 N N . GLY A 1 90 ? 16.261 18.178 14.977 1.00 55.03 90 GLY A N 1
ATOM 689 C CA . GLY A 1 90 ? 16.567 19.303 14.106 1.00 55.03 90 GLY A CA 1
ATOM 690 C C . GLY A 1 90 ? 18.069 19.526 13.979 1.00 55.03 90 GLY A C 1
ATOM 691 O O . GLY A 1 90 ? 18.775 19.618 14.985 1.00 55.03 90 GLY A O 1
ATOM 692 N N . CYS A 1 91 ? 18.541 19.610 12.738 1.00 48.16 91 CYS A N 1
ATOM 693 C CA . CYS A 1 91 ? 19.821 20.225 12.439 1.00 48.16 91 CYS A CA 1
ATOM 694 C C . CYS A 1 91 ? 19.774 21.654 12.993 1.00 48.16 91 CYS A C 1
ATOM 696 O O . CYS A 1 91 ? 19.074 22.508 12.446 1.00 48.16 91 CYS A O 1
ATOM 698 N N . ARG A 1 92 ? 20.479 21.914 14.098 1.00 61.66 92 ARG A N 1
ATOM 699 C CA . ARG A 1 92 ? 20.900 23.281 14.413 1.00 61.66 92 ARG A CA 1
ATOM 700 C C . ARG A 1 92 ? 21.897 23.678 13.329 1.00 61.66 92 ARG A C 1
ATOM 702 O O . ARG A 1 92 ? 22.867 22.955 13.113 1.00 61.66 92 ARG A O 1
ATOM 709 N N . ARG A 1 93 ? 21.571 24.755 12.616 1.00 66.69 93 ARG A N 1
ATOM 710 C CA . ARG A 1 93 ? 22.535 25.511 11.816 1.00 66.69 93 ARG A CA 1
ATOM 711 C C . ARG A 1 93 ? 23.563 26.165 12.726 1.00 66.69 93 ARG A C 1
ATOM 713 O O . ARG A 1 93 ? 23.182 26.482 13.877 1.00 66.69 93 ARG A O 1
#

Organism: NCBI:txid715471

Secondary structure (DSSP, 8-state):
-PPPPPHHHHHHHHHHHHHHT--HHHHHHHS---S-TTSS-PPBHHHHHHHHHHHS-HHHHHHHHHHHHHHHHHHTTSBPP------------

Radius of gyration: 21.24 Å; chains: 1; bounding box: 45×39×44 Å

Foldseek 3Di:
DDDPQDPVNVVVVVVVCVVVVHDPVVCVVPDPCPPDPPDDQQAWLQVCLVVVLVVDDVVVNVVCVVVSVVCCVVTRPPRDDDDDPDPPPDPDD

pLDDT: mean 77.57, std 16.82, range [39.66, 95.19]

Sequence (93 aa):
MNAPVTQQDLEAARLLLSRLGVDPADLVITAPAEAAPEQWPMPTIREWIPVVAGLVSPSTAASYGSYWNKAEAEWGDRRMARSRPARSRGCRR